Protein AF-A0A6J8C003-F1 (afdb_monomer)

Mean predicted aligned error: 3.55 Å

Secondary structure (DSSP, 8-state):
--HHHHHHHHHHH-TT-HHHHHHHHHHIIIII--HHHHHHHHHHHHHH-TT-HHHHHHHHHHHHHTT--HHHHHHHHHHHHHT--SSHHHHHHHHHHHHHHHHHH--TTS--HHHHHHHHHHHHHHHHHHHTSTTSSTT-HHHHHHHHHIIIII---

Nearest PDB structures (foldseek):
  5jjw-assembly1_A  TM=9.514E-01  e=1.094E-10  Homo sapiens
  5ctq-assembly2_C  TM=9.470E-01  e=1.469E-10  Homo sapiens
  5gap-assembly1_J  TM=6.755E-01  e=6.340E-02  Saccharomyces cerevisiae
  6zqd-assembly1_UF  TM=3.995E-01  e=1.379E-02  Saccharomyces cerevisiae S288C
  8sxg-assembly1_C  TM=4.397E-01  e=3.550E-01  Pseudomonas aeruginosa

Organism: Mytilus coruscus (NCBI:txid42192)

Structure (mmCIF, N/CA/C/O backbone):
data_AF-A0A6J8C003-F1
#
_entry.id   AF-A0A6J8C003-F1
#
loop_
_atom_site.group_PDB
_atom_site.id
_atom_site.type_symbol
_atom_site.label_atom_id
_atom_site.label_alt_id
_atom_site.label_comp_id
_atom_site.label_asym_id
_atom_site.label_entity_id
_atom_site.label_seq_id
_atom_site.pdbx_PDB_ins_code
_atom_site.Cartn_x
_atom_site.Cartn_y
_atom_site.Cartn_z
_atom_site.occupancy
_atom_site.B_iso_or_equiv
_atom_site.auth_seq_id
_atom_site.auth_comp_id
_atom_site.auth_asym_id
_atom_site.auth_atom_id
_atom_site.pdbx_PDB_model_num
ATOM 1 N N . MET A 1 1 ? -31.417 11.199 8.242 1.00 60.31 1 MET A N 1
ATOM 2 C CA . MET A 1 1 ? -30.036 10.981 8.728 1.00 60.31 1 MET A CA 1
ATOM 3 C C . MET A 1 1 ? -29.287 10.255 7.622 1.00 60.31 1 MET A C 1
ATOM 5 O O . MET A 1 1 ? -29.814 9.259 7.146 1.00 60.31 1 MET A O 1
ATOM 9 N N . SER A 1 2 ? -28.170 10.788 7.120 1.00 87.00 2 SER A N 1
ATOM 10 C CA . SER A 1 2 ? -27.418 10.122 6.045 1.00 87.00 2 SER A CA 1
ATOM 11 C C . SER A 1 2 ? -26.598 8.957 6.607 1.00 87.00 2 SER A C 1
ATOM 13 O O . SER A 1 2 ? -26.264 8.944 7.793 1.00 87.00 2 SER A O 1
ATOM 15 N N . VAL A 1 3 ? -26.252 7.986 5.758 1.00 90.06 3 VAL A N 1
ATOM 16 C CA . VAL A 1 3 ? -25.391 6.854 6.144 1.00 90.06 3 VAL A CA 1
ATOM 17 C C . VAL A 1 3 ? -24.014 7.345 6.614 1.00 90.06 3 VAL A C 1
ATOM 19 O O . VAL A 1 3 ? -23.480 6.832 7.589 1.00 90.06 3 VAL A O 1
ATOM 22 N N . ILE A 1 4 ? -23.486 8.410 5.997 1.00 91.69 4 ILE A N 1
ATOM 23 C CA . ILE A 1 4 ? -22.241 9.071 6.420 1.00 91.69 4 ILE A CA 1
ATOM 24 C C . ILE A 1 4 ? -22.353 9.574 7.865 1.00 91.69 4 ILE A C 1
ATOM 26 O O . ILE A 1 4 ? -21.470 9.307 8.668 1.00 91.69 4 ILE A O 1
ATOM 30 N N . CYS A 1 5 ? -23.454 10.241 8.238 1.00 93.19 5 CYS A N 1
ATOM 31 C CA . CYS A 1 5 ? -23.641 10.712 9.615 1.00 93.19 5 CYS A CA 1
ATOM 32 C C . CYS A 1 5 ? -23.662 9.568 10.640 1.00 93.19 5 CYS A C 1
ATOM 34 O O . CYS A 1 5 ? -23.226 9.767 11.770 1.00 93.19 5 CYS A O 1
ATOM 36 N N . LEU A 1 6 ? -24.180 8.389 10.274 1.00 94.19 6 LEU A N 1
ATOM 37 C CA . LEU A 1 6 ? -24.161 7.217 11.155 1.00 94.19 6 LEU A CA 1
ATOM 38 C C . LEU A 1 6 ? -22.734 6.705 11.363 1.00 94.19 6 LEU A C 1
ATOM 40 O O . LEU A 1 6 ? -22.339 6.466 12.502 1.00 94.19 6 LEU A O 1
ATOM 44 N N . TYR A 1 7 ? -21.952 6.602 10.286 1.00 95.62 7 TYR A N 1
ATOM 45 C CA . TYR A 1 7 ? -20.549 6.214 10.389 1.00 95.62 7 TYR A CA 1
ATOM 46 C C . TYR A 1 7 ? -19.719 7.233 11.165 1.00 95.62 7 TYR A C 1
ATOM 48 O O . TYR A 1 7 ? -18.965 6.825 12.039 1.00 95.62 7 TYR A O 1
ATOM 56 N N . GLU A 1 8 ? -19.896 8.536 10.924 1.00 96.12 8 GLU A N 1
ATOM 57 C CA . GLU A 1 8 ? -19.170 9.585 11.653 1.00 96.12 8 GLU A CA 1
ATOM 58 C C . GLU A 1 8 ? -19.424 9.522 13.163 1.00 96.12 8 GLU A C 1
ATOM 60 O O . GLU A 1 8 ? -18.488 9.625 13.952 1.00 96.12 8 GLU A O 1
ATOM 65 N N . ARG A 1 9 ? -20.670 9.264 13.580 1.00 95.69 9 ARG A N 1
ATOM 66 C CA . ARG A 1 9 ? -20.984 9.021 14.996 1.00 95.69 9 ARG A CA 1
ATOM 67 C C . ARG A 1 9 ? -20.319 7.750 15.519 1.00 95.69 9 ARG A C 1
ATOM 69 O O . ARG A 1 9 ? -19.754 7.757 16.606 1.00 95.69 9 ARG A O 1
ATOM 76 N N . SER A 1 10 ? -20.359 6.672 14.740 1.00 95.00 10 SER A N 1
ATOM 77 C CA . SER A 1 10 ? -19.790 5.388 15.147 1.00 95.00 10 SER A CA 1
ATOM 78 C C . SER A 1 10 ? -18.272 5.461 15.335 1.00 95.00 10 SER A C 1
ATOM 80 O O . SER A 1 10 ? -17.780 5.012 16.368 1.00 95.00 10 SER A O 1
ATOM 82 N N . VAL A 1 11 ? -17.536 6.091 14.409 1.00 96.44 11 VAL A N 1
ATOM 83 C CA . VAL A 1 11 ? -16.078 6.277 14.538 1.00 96.44 11 VAL A CA 1
ATOM 84 C C . VAL A 1 11 ? -15.707 7.293 15.614 1.00 96.44 11 VAL A C 1
ATOM 86 O O . VAL A 1 11 ? -14.588 7.254 16.107 1.00 96.44 11 VAL A O 1
ATOM 89 N N . GLN A 1 12 ? -16.609 8.202 15.992 1.00 96.00 12 GLN A N 1
ATOM 90 C CA . GLN A 1 12 ? -16.382 9.113 17.114 1.00 96.00 12 GLN A CA 1
ATOM 91 C C . GLN A 1 12 ? -16.416 8.370 18.457 1.00 96.00 12 GLN A C 1
ATOM 93 O O . GLN A 1 12 ? -15.621 8.674 19.341 1.00 96.00 12 GLN A O 1
ATOM 98 N N . GLU A 1 13 ? -17.318 7.401 18.603 1.00 95.69 13 GLU A N 1
ATOM 99 C CA . GLU A 1 13 ? -17.471 6.609 19.829 1.00 95.69 13 GLU A CA 1
ATOM 100 C C . GLU A 1 13 ? -16.515 5.401 19.876 1.00 95.69 13 GLU A C 1
ATOM 102 O O . GLU A 1 13 ? -16.111 4.984 20.957 1.00 95.69 13 GLU A O 1
ATOM 107 N N . ASN A 1 14 ? -16.121 4.861 18.716 1.00 95.88 14 ASN A N 1
ATOM 108 C CA . ASN A 1 14 ? -15.371 3.604 18.588 1.00 95.88 14 ASN A CA 1
ATOM 109 C C . ASN A 1 14 ? -14.140 3.765 17.681 1.00 95.88 14 ASN A C 1
ATOM 111 O O . ASN A 1 14 ? -13.878 2.937 16.812 1.00 95.88 14 ASN A O 1
ATOM 115 N N . CYS A 1 15 ? -13.385 4.856 17.842 1.00 96.56 15 CYS A N 1
ATOM 116 C CA . CYS A 1 15 ? -12.302 5.198 16.916 1.00 96.56 15 CYS A CA 1
ATOM 117 C C . CYS A 1 15 ? -11.170 4.161 16.854 1.00 96.56 15 CYS A C 1
ATOM 119 O O . CYS A 1 15 ? -10.482 4.111 15.843 1.00 96.56 15 CYS A O 1
ATOM 121 N N . LEU A 1 16 ? -10.981 3.334 17.886 1.00 97.50 16 LEU A N 1
ATOM 122 C CA . LEU A 1 16 ? -9.939 2.303 17.922 1.00 97.50 16 LEU A CA 1
ATOM 123 C C . LEU A 1 16 ? -10.408 0.942 17.385 1.00 97.50 16 LEU A C 1
ATOM 125 O O . LEU A 1 16 ? -9.609 0.012 17.363 1.00 97.50 16 LEU A O 1
ATOM 129 N N . GLU A 1 17 ? -11.666 0.818 16.953 1.00 97.75 17 GLU A N 1
ATOM 130 C CA . GLU A 1 17 ? -12.225 -0.417 16.397 1.00 97.75 17 GLU A CA 1
ATOM 131 C C . GLU A 1 17 ? -12.043 -0.445 14.865 1.00 97.75 17 GLU A C 1
ATOM 133 O O . GLU A 1 17 ? -12.742 0.289 14.152 1.00 97.75 17 GLU A O 1
ATOM 138 N N . PRO A 1 18 ? -11.123 -1.264 14.311 1.00 97.06 18 PRO A N 1
ATOM 139 C CA . PRO A 1 18 ? -10.822 -1.241 12.880 1.00 97.06 18 PRO A CA 1
ATOM 140 C C . PRO A 1 18 ? -12.023 -1.606 12.007 1.00 97.06 18 PRO A C 1
ATOM 142 O O . PRO A 1 18 ? -12.196 -1.023 10.938 1.00 97.06 18 PRO A O 1
ATOM 145 N N . GLU A 1 19 ? -12.886 -2.515 12.468 1.00 97.81 19 GLU A N 1
ATOM 146 C CA . GLU A 1 19 ? -14.076 -2.955 11.729 1.00 97.81 19 GLU A CA 1
ATOM 147 C C . GLU A 1 19 ? -15.034 -1.799 11.410 1.00 97.81 19 GLU A C 1
ATOM 149 O O . GLU A 1 19 ? -15.624 -1.747 10.327 1.00 97.81 19 GLU A O 1
ATOM 154 N N . VAL A 1 20 ? -15.166 -0.818 12.308 1.00 97.62 20 VAL A N 1
ATOM 155 C CA . VAL A 1 20 ? -16.013 0.358 12.059 1.00 97.62 20 VAL A CA 1
ATOM 156 C C . VAL A 1 20 ? -15.447 1.183 10.903 1.00 97.62 20 VAL A C 1
ATOM 158 O O . VAL A 1 20 ? -16.190 1.585 10.003 1.00 97.62 20 VAL A O 1
ATOM 161 N N . TRP A 1 21 ? -14.128 1.388 10.885 1.00 98.25 21 TRP A N 1
ATOM 162 C CA . TRP A 1 21 ? -13.452 2.102 9.806 1.00 98.25 21 TRP A CA 1
ATOM 163 C C . TRP A 1 21 ? -13.499 1.348 8.483 1.00 98.25 21 TRP A C 1
ATOM 165 O O . TRP A 1 21 ? -13.810 1.970 7.474 1.00 98.25 21 TRP A O 1
ATOM 175 N N . ILE A 1 22 ? -13.242 0.036 8.484 1.00 97.81 22 ILE A N 1
ATOM 176 C CA . ILE A 1 22 ? -13.283 -0.810 7.280 1.00 97.81 22 ILE A CA 1
ATOM 177 C C . ILE A 1 22 ? -14.669 -0.732 6.638 1.00 97.81 22 ILE A C 1
ATOM 179 O O . ILE A 1 22 ? -14.797 -0.527 5.432 1.00 97.81 22 ILE A O 1
ATOM 183 N N . ASN A 1 23 ? -15.730 -0.842 7.439 1.00 96.94 23 ASN A N 1
ATOM 184 C CA . ASN A 1 23 ? -17.092 -0.735 6.929 1.00 96.94 23 ASN A CA 1
ATOM 185 C C . ASN A 1 23 ? -17.405 0.674 6.408 1.00 96.94 23 ASN A C 1
ATOM 187 O O . ASN A 1 23 ? -18.067 0.808 5.374 1.00 96.94 23 ASN A O 1
ATOM 191 N N . TYR A 1 24 ? -16.906 1.717 7.077 1.00 96.69 24 TYR A N 1
ATOM 192 C CA . TYR A 1 24 ? -17.085 3.094 6.632 1.00 96.69 24 TYR A CA 1
ATOM 193 C C . TYR A 1 24 ? -16.378 3.359 5.295 1.00 96.69 24 TYR A C 1
ATOM 195 O O . TYR A 1 24 ? -17.017 3.784 4.331 1.00 96.69 24 TYR A O 1
ATOM 203 N N . THR A 1 25 ? -15.083 3.064 5.198 1.00 95.69 25 THR A N 1
ATOM 204 C CA . THR A 1 25 ? -14.291 3.301 3.984 1.00 95.69 25 THR A CA 1
ATOM 205 C C . THR A 1 25 ? -14.790 2.458 2.815 1.00 95.69 25 THR A C 1
ATOM 207 O O . THR A 1 25 ? -14.960 2.980 1.712 1.00 95.69 25 THR A O 1
ATOM 210 N N . LYS A 1 26 ? -15.165 1.197 3.059 1.00 94.00 26 LYS A N 1
ATOM 211 C CA . LYS A 1 26 ? -15.803 0.330 2.058 1.00 94.00 26 LYS A CA 1
ATOM 212 C C . LYS A 1 26 ? -17.113 0.913 1.536 1.00 94.00 26 LYS A C 1
ATOM 214 O O . LYS A 1 26 ? -17.383 0.827 0.338 1.00 94.00 26 LYS A O 1
ATOM 219 N N . TYR A 1 27 ? -17.937 1.507 2.402 1.00 94.12 27 TYR A N 1
ATOM 220 C CA . TYR A 1 27 ? -19.151 2.200 1.970 1.00 94.12 27 TYR A CA 1
ATOM 221 C C . TYR A 1 27 ? -18.822 3.397 1.064 1.00 94.12 27 TYR A C 1
ATOM 223 O O . TYR A 1 27 ? -19.435 3.533 0.000 1.00 94.12 27 TYR A O 1
ATOM 231 N N . LEU A 1 28 ? -17.840 4.225 1.441 1.00 92.56 28 LEU A N 1
ATOM 232 C CA . LEU A 1 28 ? -17.418 5.382 0.643 1.00 92.56 28 LEU A CA 1
ATOM 233 C C . LEU A 1 28 ? -16.924 4.955 -0.747 1.00 92.56 28 LEU A C 1
ATOM 235 O O . LEU A 1 28 ? -17.401 5.476 -1.759 1.00 92.56 28 LEU A O 1
ATOM 239 N N . ASP A 1 29 ? -16.055 3.948 -0.808 1.00 86.25 29 ASP A N 1
ATOM 240 C CA . ASP A 1 29 ? -15.492 3.436 -2.059 1.00 86.25 29 ASP A CA 1
ATOM 241 C C . ASP A 1 29 ? -16.533 2.736 -2.942 1.00 86.25 29 ASP A C 1
ATOM 243 O O . ASP A 1 29 ? -16.505 2.854 -4.168 1.00 86.25 29 ASP A O 1
ATOM 247 N N . ALA A 1 30 ? -17.477 2.000 -2.353 1.00 86.19 30 ALA A N 1
ATOM 248 C CA . ALA A 1 30 ? -18.462 1.249 -3.126 1.00 86.19 30 ALA A CA 1
ATOM 249 C C . ALA A 1 30 ? -19.613 2.123 -3.639 1.00 86.19 30 ALA A C 1
ATOM 251 O O . ALA A 1 30 ? -20.133 1.861 -4.728 1.00 86.19 30 ALA A O 1
ATOM 252 N N . LYS A 1 31 ? -20.058 3.106 -2.846 1.00 83.38 31 LYS A N 1
ATOM 253 C CA . LYS A 1 31 ? -21.317 3.829 -3.089 1.00 83.38 31 LYS A CA 1
ATOM 254 C C . LYS A 1 31 ? -21.137 5.266 -3.547 1.00 83.38 31 LYS A C 1
ATOM 256 O O . LYS A 1 31 ? -21.967 5.727 -4.323 1.00 83.38 31 LYS A O 1
ATOM 261 N N . LEU A 1 32 ? -20.096 5.956 -3.087 1.00 80.44 32 LEU A N 1
ATOM 262 C CA . LEU A 1 32 ? -19.870 7.361 -3.434 1.00 80.44 32 LEU A CA 1
ATOM 263 C C . LEU A 1 32 ? -18.797 7.500 -4.508 1.00 80.44 32 LEU A C 1
ATOM 265 O O . LEU A 1 32 ? -19.000 8.254 -5.452 1.00 80.44 32 LEU A O 1
ATOM 269 N N . ARG A 1 33 ? -17.696 6.738 -4.388 1.00 82.38 33 ARG A N 1
ATOM 270 C CA . ARG A 1 33 ? -16.527 6.820 -5.286 1.00 82.38 33 ARG A CA 1
ATOM 271 C C . ARG A 1 33 ? -15.982 8.247 -5.412 1.00 82.38 33 ARG A C 1
ATOM 273 O O . ARG A 1 33 ? -15.487 8.636 -6.464 1.00 82.38 33 ARG A O 1
ATOM 280 N N . ASP A 1 34 ? -16.096 9.014 -4.332 1.00 87.94 34 ASP A N 1
ATOM 281 C CA . ASP A 1 34 ? -15.592 10.377 -4.241 1.00 87.94 34 ASP A CA 1
ATOM 282 C C . ASP A 1 34 ? -14.335 10.394 -3.371 1.00 87.94 34 ASP A C 1
ATOM 284 O O . ASP A 1 34 ? -14.388 10.263 -2.147 1.00 87.94 34 ASP A O 1
ATOM 288 N N . GLU A 1 35 ? -13.194 10.557 -4.028 1.00 88.56 35 GLU A N 1
ATOM 289 C CA . GLU A 1 35 ? -11.871 10.574 -3.406 1.00 88.56 35 GLU A CA 1
ATOM 290 C C . GLU A 1 35 ? -11.660 11.790 -2.504 1.00 88.56 35 GLU A C 1
ATOM 292 O O . GLU A 1 35 ? -10.857 11.730 -1.572 1.00 88.56 35 GLU A O 1
ATOM 297 N N . THR A 1 36 ? -12.389 12.886 -2.744 1.00 90.56 36 THR A N 1
ATOM 298 C CA . THR A 1 36 ? -12.342 14.072 -1.878 1.00 90.56 36 THR A CA 1
ATOM 299 C C . THR A 1 36 ? -12.950 13.787 -0.506 1.00 90.56 36 THR A C 1
ATOM 301 O O . THR A 1 36 ? -12.579 14.429 0.475 1.00 90.56 36 THR A O 1
ATOM 304 N N . LEU A 1 37 ? -13.823 12.776 -0.427 1.00 91.31 37 LEU A N 1
ATOM 305 C CA . LEU A 1 37 ? -14.408 12.275 0.812 1.00 91.31 37 LEU A CA 1
ATOM 306 C C . LEU A 1 37 ? -13.654 11.059 1.361 1.00 91.31 37 LEU A C 1
ATOM 308 O O . LEU A 1 37 ? -13.402 11.003 2.564 1.00 91.31 37 LEU A O 1
ATOM 312 N N . SER A 1 38 ? -13.286 10.083 0.522 1.00 94.25 38 SER A N 1
ATOM 313 C CA . SER A 1 38 ? -12.698 8.828 1.008 1.00 94.25 38 SER A CA 1
ATOM 314 C C . SER A 1 38 ? -11.264 8.989 1.514 1.00 94.25 38 SER A C 1
ATOM 316 O O . SER A 1 38 ? -10.940 8.428 2.560 1.00 94.25 38 SER A O 1
ATOM 318 N N . ILE A 1 39 ? -10.420 9.800 0.861 1.00 96.31 39 ILE A N 1
ATOM 319 C CA . ILE A 1 39 ? -9.015 9.980 1.271 1.00 96.31 39 ILE A CA 1
ATOM 320 C C . ILE A 1 39 ? -8.899 10.534 2.702 1.00 96.31 39 ILE A C 1
ATOM 322 O O . ILE A 1 39 ? -8.222 9.895 3.510 1.00 96.31 39 ILE A O 1
ATOM 326 N N . PRO A 1 40 ? -9.582 11.633 3.090 1.00 96.88 40 PRO A N 1
ATOM 327 C CA . PRO A 1 40 ? -9.532 12.120 4.471 1.00 96.88 40 PRO A CA 1
ATOM 328 C C . PRO A 1 40 ? -10.018 11.095 5.506 1.00 96.88 40 PRO A C 1
ATOM 330 O O . PRO A 1 40 ? -9.543 11.075 6.645 1.00 96.88 40 PRO A O 1
ATOM 333 N N . VAL A 1 41 ? -10.970 10.235 5.131 1.00 97.56 41 VAL A N 1
ATOM 334 C CA . VAL A 1 41 ? -11.474 9.172 6.011 1.00 97.56 41 VAL A CA 1
ATOM 335 C C . VAL A 1 41 ? -10.438 8.062 6.169 1.00 97.56 41 VAL A C 1
ATOM 337 O O . VAL A 1 41 ? -10.191 7.649 7.300 1.00 97.56 41 VAL A O 1
ATOM 340 N N . PHE A 1 42 ? -9.756 7.653 5.097 1.00 98.06 42 PHE A N 1
ATOM 341 C CA . PHE A 1 42 ? -8.623 6.728 5.190 1.00 98.06 42 PHE A CA 1
ATOM 342 C C . PHE A 1 42 ? -7.463 7.304 6.013 1.00 98.06 42 PHE A C 1
ATOM 344 O O . PHE A 1 42 ? -6.889 6.617 6.853 1.00 98.06 42 PHE A O 1
ATOM 351 N N . GLU A 1 43 ? -7.137 8.589 5.858 1.00 98.00 43 GLU A N 1
ATOM 352 C CA . GLU A 1 43 ? -6.114 9.246 6.683 1.00 98.00 43 GLU A CA 1
ATOM 353 C C . GLU A 1 43 ? -6.475 9.256 8.173 1.00 98.00 43 GLU A C 1
ATOM 355 O O . GLU A 1 43 ? -5.601 9.179 9.037 1.00 98.00 43 GLU A O 1
ATOM 360 N N . ARG A 1 44 ? -7.763 9.373 8.511 1.00 98.31 44 ARG A N 1
ATOM 361 C CA . ARG A 1 44 ? -8.239 9.224 9.893 1.00 98.31 44 ARG A CA 1
ATOM 362 C C . ARG A 1 44 ? -8.178 7.770 10.345 1.00 98.31 44 ARG A C 1
ATOM 364 O O . ARG A 1 44 ? -7.719 7.534 11.462 1.00 98.31 44 ARG A O 1
ATOM 371 N N . SER A 1 45 ? -8.589 6.823 9.508 1.00 98.31 45 SER A N 1
ATOM 372 C CA . SER A 1 45 ? -8.643 5.410 9.881 1.00 98.31 45 SER A CA 1
ATOM 373 C C . SER A 1 45 ? -7.260 4.871 10.225 1.00 98.31 45 SER A C 1
ATOM 375 O O . SER A 1 45 ? -7.077 4.304 11.296 1.00 98.31 45 SER A O 1
ATOM 377 N N . VAL A 1 46 ? -6.252 5.140 9.391 1.00 98.19 46 VAL A N 1
ATOM 378 C CA . VAL A 1 46 ? -4.881 4.661 9.627 1.00 98.19 46 VAL A CA 1
ATOM 379 C C . VAL A 1 46 ? -4.175 5.384 10.778 1.00 98.19 46 VAL A C 1
ATOM 381 O O . VAL A 1 46 ? -3.222 4.859 11.341 1.00 98.19 46 VAL A O 1
ATOM 384 N N . ARG A 1 47 ? -4.639 6.582 11.165 1.00 97.94 47 ARG A N 1
ATOM 385 C CA . ARG A 1 47 ? -4.154 7.273 12.373 1.00 97.94 47 ARG A CA 1
ATOM 386 C C . ARG A 1 47 ? -4.728 6.687 13.656 1.00 97.94 47 ARG A C 1
ATOM 388 O O . ARG A 1 47 ? -4.024 6.669 14.658 1.00 97.94 47 ARG A O 1
ATOM 395 N N . ASN A 1 48 ? -5.988 6.256 13.640 1.00 98.19 48 ASN A N 1
ATOM 396 C CA . ASN A 1 48 ? -6.628 5.687 14.826 1.00 98.19 48 ASN A CA 1
ATOM 397 C C . ASN A 1 48 ? -6.348 4.186 14.978 1.00 98.19 48 ASN A C 1
ATOM 399 O O . ASN A 1 48 ? -6.199 3.714 16.099 1.00 98.19 48 ASN A O 1
ATOM 403 N N . CYS A 1 49 ? -6.224 3.458 13.866 1.00 97.88 49 CYS A N 1
ATOM 404 C CA . CYS A 1 49 ? -5.962 2.019 13.833 1.00 97.88 49 CYS A CA 1
ATOM 405 C C . CYS A 1 49 ? -4.709 1.688 12.991 1.00 97.88 49 CYS A C 1
ATOM 407 O O . CYS A 1 49 ? -4.811 0.954 12.003 1.00 97.88 49 CYS A O 1
ATOM 409 N N . PRO A 1 50 ? -3.515 2.208 13.343 1.00 97.88 50 PRO A N 1
ATOM 410 C CA . PRO A 1 50 ? -2.292 2.010 12.558 1.00 97.88 50 PRO A CA 1
ATOM 411 C C . PRO A 1 50 ? -1.842 0.546 12.465 1.00 97.88 50 PRO A C 1
ATOM 413 O O . PRO A 1 50 ? -1.134 0.196 11.528 1.00 97.88 50 PRO A O 1
ATOM 416 N N . TRP A 1 51 ? -2.269 -0.313 13.394 1.00 96.81 51 TRP A N 1
ATOM 417 C CA . TRP A 1 51 ? -1.976 -1.751 13.404 1.00 96.81 51 TRP A CA 1
ATOM 418 C C . TRP A 1 51 ? -2.803 -2.564 12.397 1.00 96.81 51 TRP A C 1
ATOM 420 O O . TRP A 1 51 ? -2.560 -3.755 12.232 1.00 96.81 51 TRP A O 1
ATOM 430 N N . CYS A 1 52 ? -3.795 -1.963 11.735 1.00 97.69 52 CYS A N 1
A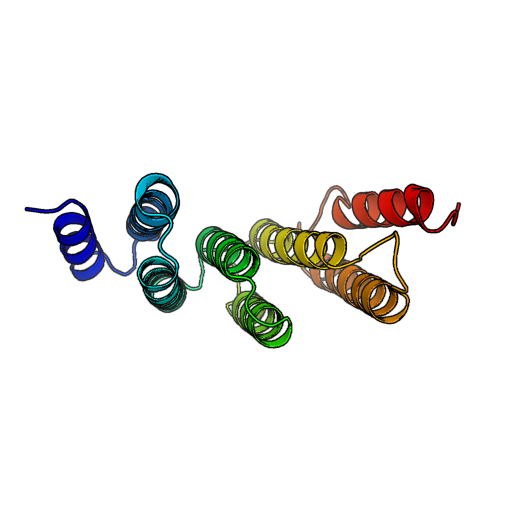TOM 431 C CA . CYS A 1 52 ? -4.646 -2.665 10.780 1.00 97.69 52 CYS A CA 1
ATOM 432 C C . CYS A 1 52 ? -4.101 -2.517 9.351 1.00 97.69 52 CYS A C 1
ATOM 434 O O . CYS A 1 52 ? -4.338 -1.515 8.673 1.00 97.69 52 CYS A O 1
ATOM 436 N N . SER A 1 53 ? -3.390 -3.538 8.876 1.00 98.12 53 SER A N 1
ATOM 437 C CA . SER A 1 53 ? -2.824 -3.625 7.519 1.00 98.12 53 SER A CA 1
ATOM 438 C C . SER A 1 53 ? -3.873 -3.507 6.403 1.00 98.12 53 SER A C 1
ATOM 440 O O . SER A 1 53 ? -3.595 -2.909 5.358 1.00 98.12 53 SER A O 1
ATOM 442 N N . GLN A 1 54 ? -5.101 -3.982 6.637 1.00 98.12 54 GLN A N 1
ATOM 443 C CA . GLN A 1 54 ? -6.215 -3.847 5.693 1.00 98.12 54 GLN A CA 1
ATOM 444 C C . GLN A 1 54 ? -6.542 -2.378 5.388 1.00 98.12 54 GLN A C 1
ATOM 446 O O . GLN A 1 54 ? -6.644 -2.007 4.220 1.00 98.12 54 GLN A O 1
ATOM 451 N N . LEU A 1 55 ? -6.632 -1.519 6.413 1.00 98.25 55 LEU A N 1
ATOM 452 C CA . LEU A 1 55 ? -6.921 -0.091 6.228 1.00 98.25 55 LEU A CA 1
ATOM 453 C C . LEU A 1 55 ? -5.836 0.610 5.406 1.00 98.25 55 LEU A C 1
ATOM 455 O O . LEU A 1 55 ? -6.146 1.446 4.560 1.00 98.25 55 LEU A O 1
ATOM 459 N N . TRP A 1 56 ? -4.568 0.261 5.632 1.00 98.56 56 TRP A N 1
ATOM 460 C CA . TRP A 1 56 ? -3.452 0.781 4.842 1.00 98.56 56 TRP A CA 1
ATOM 461 C C . TRP A 1 56 ? -3.498 0.303 3.391 1.00 98.56 56 TRP A C 1
ATOM 463 O O . TRP A 1 56 ? -3.284 1.104 2.484 1.00 98.56 56 TRP A O 1
ATOM 473 N N . SER A 1 57 ? -3.800 -0.975 3.161 1.00 98.31 57 SER A N 1
ATOM 474 C CA . SER A 1 57 ? -3.882 -1.553 1.814 1.00 98.31 57 SER A CA 1
ATOM 475 C C . SER A 1 57 ? -5.007 -0.913 1.001 1.00 98.31 57 SER A C 1
ATOM 477 O O . SER A 1 57 ? -4.780 -0.449 -0.116 1.00 98.31 57 SER A O 1
ATOM 479 N N . ASP A 1 58 ? -6.197 -0.784 1.591 1.00 97.75 58 ASP A N 1
ATOM 480 C CA . ASP A 1 58 ? -7.336 -0.114 0.957 1.00 97.75 58 ASP A CA 1
ATOM 481 C C . ASP A 1 58 ? -7.060 1.377 0.718 1.00 97.75 58 ASP A C 1
ATOM 483 O O . ASP A 1 58 ? -7.449 1.937 -0.315 1.00 97.75 58 ASP A O 1
ATOM 487 N N . TYR A 1 59 ? -6.319 2.021 1.627 1.00 98.12 59 TYR A N 1
ATOM 488 C CA . TYR A 1 59 ? -5.882 3.395 1.428 1.00 98.12 59 TYR A CA 1
ATOM 489 C C . TYR A 1 59 ? -4.935 3.518 0.223 1.00 98.12 59 TYR A C 1
ATOM 491 O O . TYR A 1 59 ? -5.145 4.373 -0.637 1.00 98.12 59 TYR A O 1
ATOM 499 N N . LEU A 1 60 ? -3.937 2.639 0.100 1.00 98.38 60 LEU A N 1
ATOM 500 C CA . LEU A 1 60 ? -3.009 2.622 -1.038 1.00 98.38 60 LEU A CA 1
ATOM 501 C C . LEU A 1 60 ? -3.737 2.406 -2.370 1.00 98.38 60 LEU A C 1
ATOM 503 O O . LEU A 1 60 ? -3.486 3.137 -3.329 1.00 98.38 60 LEU A O 1
ATOM 507 N N . LEU A 1 61 ? -4.689 1.470 -2.415 1.00 96.94 61 LEU A N 1
ATOM 508 C CA . LEU A 1 61 ? -5.533 1.245 -3.592 1.00 96.94 61 LEU A CA 1
ATOM 509 C C . LEU A 1 61 ? -6.378 2.481 -3.931 1.00 96.94 61 LEU A C 1
ATOM 511 O O . LEU A 1 61 ? -6.574 2.807 -5.102 1.00 96.94 61 LEU A O 1
ATOM 515 N N . THR A 1 62 ? -6.854 3.210 -2.921 1.00 96.19 62 THR A N 1
ATOM 516 C CA . THR A 1 62 ? -7.570 4.478 -3.117 1.00 96.19 62 THR A CA 1
ATOM 517 C C . THR A 1 62 ? -6.669 5.559 -3.694 1.00 96.19 62 THR A C 1
ATOM 519 O O . THR A 1 62 ? -7.071 6.225 -4.644 1.00 96.19 62 THR A O 1
ATOM 522 N N . LEU A 1 63 ? -5.442 5.706 -3.186 1.00 97.25 63 LEU A N 1
ATOM 523 C CA . LEU A 1 63 ? -4.460 6.652 -3.723 1.00 97.25 63 LEU A CA 1
ATOM 524 C C . LEU A 1 63 ? -4.098 6.338 -5.182 1.00 97.25 63 LEU A C 1
ATOM 526 O O . LEU A 1 63 ? -3.964 7.262 -5.987 1.00 97.25 63 LEU A O 1
ATOM 530 N N . GLU A 1 64 ? -3.978 5.053 -5.528 1.00 96.12 64 GLU A N 1
ATOM 531 C CA . GLU A 1 64 ? -3.749 4.599 -6.903 1.00 96.12 64 GLU A CA 1
ATOM 532 C C . GLU A 1 64 ? -4.921 4.969 -7.824 1.00 96.12 64 GLU A C 1
ATOM 534 O O . GLU A 1 64 ? -4.706 5.592 -8.866 1.00 96.12 64 GLU A O 1
ATOM 539 N N . ARG A 1 65 ? -6.164 4.646 -7.433 1.00 94.06 65 ARG A N 1
ATOM 540 C CA . ARG A 1 65 ? -7.374 5.010 -8.202 1.00 94.06 65 ARG A CA 1
ATOM 541 C C . ARG A 1 65 ? -7.483 6.520 -8.405 1.00 94.06 65 ARG A C 1
ATOM 543 O O . ARG A 1 65 ? -7.762 6.964 -9.518 1.00 94.06 65 ARG A O 1
ATOM 550 N N . ALA A 1 66 ? -7.133 7.270 -7.363 1.00 94.56 66 ALA A N 1
ATOM 551 C CA . ALA A 1 66 ? -7.080 8.723 -7.343 1.00 94.56 66 A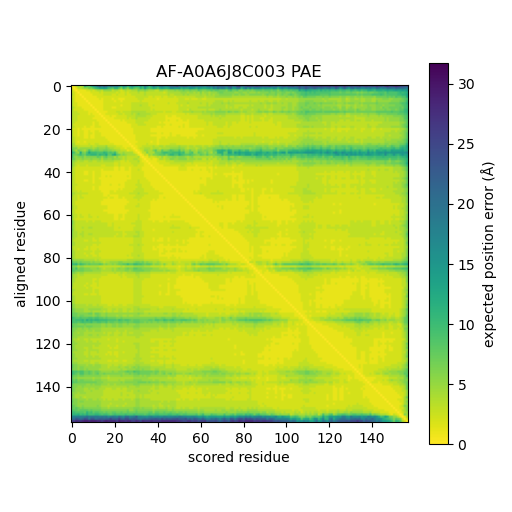LA A CA 1
ATOM 552 C C . ALA A 1 66 ? -5.912 9.341 -8.114 1.00 94.56 66 ALA A C 1
ATOM 554 O O . ALA A 1 66 ? -5.739 10.565 -8.104 1.00 94.56 66 ALA A O 1
ATOM 555 N N . LYS A 1 67 ? -5.074 8.510 -8.750 1.00 95.56 67 LYS A N 1
ATOM 556 C CA . LYS A 1 67 ? -3.884 8.921 -9.503 1.00 95.56 67 LYS A CA 1
ATOM 557 C C . LYS A 1 67 ? -3.005 9.887 -8.709 1.00 95.56 67 LYS A C 1
ATOM 559 O O . LYS A 1 67 ? -2.442 10.833 -9.266 1.00 95.56 67 LYS A O 1
ATOM 564 N N . LYS A 1 68 ? -2.901 9.676 -7.391 1.00 97.38 68 LYS A N 1
ATOM 565 C CA . LYS A 1 68 ? -1.964 10.442 -6.567 1.00 97.38 68 LYS A CA 1
ATOM 566 C C . LYS A 1 68 ? -0.540 10.148 -7.024 1.00 97.38 68 LYS A C 1
ATOM 568 O O . LYS A 1 68 ? -0.261 9.120 -7.641 1.00 97.38 68 LYS A O 1
ATOM 573 N N . SER A 1 69 ? 0.359 11.090 -6.754 1.00 97.38 69 SER A N 1
ATOM 574 C CA . SER A 1 69 ? 1.742 10.971 -7.202 1.00 97.38 69 SER A CA 1
ATOM 575 C C . SER A 1 69 ? 2.399 9.724 -6.610 1.00 97.38 69 SER A C 1
ATOM 577 O O . SER A 1 69 ? 2.074 9.288 -5.501 1.00 97.38 69 SER A O 1
ATOM 579 N N . HIS A 1 70 ? 3.381 9.186 -7.333 1.00 96.12 70 HIS A N 1
ATOM 580 C CA . HIS A 1 70 ? 4.187 8.068 -6.853 1.00 96.12 70 HIS A CA 1
ATOM 581 C C . HIS A 1 70 ? 4.792 8.346 -5.465 1.00 96.12 70 HIS A C 1
ATOM 583 O O . HIS A 1 70 ? 4.768 7.486 -4.589 1.00 96.12 70 HIS A O 1
ATOM 589 N N . GLN A 1 71 ? 5.241 9.583 -5.227 1.00 97.69 71 GLN A N 1
ATOM 590 C CA . GLN A 1 71 ? 5.778 10.019 -3.935 1.00 97.69 71 GLN A CA 1
ATOM 591 C C . GLN A 1 71 ? 4.754 9.895 -2.798 1.00 97.69 71 GLN A C 1
ATOM 593 O O . GLN A 1 71 ? 5.103 9.449 -1.707 1.00 97.69 71 GLN A O 1
ATOM 598 N N . THR A 1 72 ? 3.485 10.243 -3.039 1.00 98.25 72 THR A N 1
ATOM 599 C CA . THR A 1 72 ? 2.419 10.104 -2.036 1.00 98.25 72 THR A CA 1
ATOM 600 C C . THR A 1 72 ? 2.134 8.639 -1.707 1.00 98.25 72 THR A C 1
ATOM 602 O O . THR A 1 72 ? 1.968 8.295 -0.532 1.00 98.25 72 THR A O 1
ATOM 605 N N . VAL A 1 73 ? 2.111 7.765 -2.718 1.00 98.44 73 VAL A N 1
ATOM 606 C CA . VAL A 1 73 ? 1.934 6.318 -2.515 1.00 98.44 73 VAL A CA 1
ATOM 607 C C . VAL A 1 73 ? 3.120 5.754 -1.732 1.00 98.44 73 VAL A C 1
ATOM 609 O O . VAL A 1 73 ? 2.922 5.160 -0.673 1.00 98.44 73 VAL A O 1
ATOM 612 N N . LYS A 1 74 ? 4.353 6.028 -2.175 1.00 98.12 74 LYS A N 1
ATOM 613 C CA . LYS A 1 74 ? 5.587 5.587 -1.512 1.00 98.12 74 LYS A CA 1
ATOM 614 C C . LYS A 1 74 ? 5.651 6.033 -0.051 1.00 98.12 74 LYS A C 1
ATOM 616 O O . LYS A 1 74 ? 5.884 5.209 0.828 1.00 98.12 74 LYS A O 1
ATOM 621 N N . GLY A 1 75 ? 5.385 7.312 0.218 1.00 98.50 75 GLY A N 1
ATOM 622 C CA . GLY A 1 75 ? 5.377 7.848 1.580 1.00 98.50 75 GLY A CA 1
ATOM 623 C C . GLY A 1 75 ? 4.286 7.234 2.462 1.00 98.50 75 GLY A C 1
ATOM 624 O O . GLY A 1 75 ? 4.442 7.146 3.676 1.00 98.50 75 GLY A O 1
ATOM 625 N N . THR A 1 76 ? 3.181 6.767 1.877 1.00 98.62 76 THR A N 1
ATOM 626 C CA . THR A 1 76 ? 2.135 6.043 2.615 1.00 98.62 76 THR A CA 1
ATOM 627 C C . THR A 1 76 ? 2.557 4.611 2.937 1.00 98.62 76 THR A C 1
ATOM 629 O O . THR A 1 76 ? 2.330 4.170 4.061 1.00 98.62 76 THR A O 1
ATOM 632 N N . VAL A 1 77 ? 3.239 3.924 2.017 1.00 98.44 77 VAL A N 1
ATOM 633 C CA . VAL A 1 77 ? 3.831 2.598 2.269 1.00 98.44 77 VAL A CA 1
ATOM 634 C C . VAL A 1 77 ? 4.888 2.663 3.366 1.00 98.44 77 VAL A C 1
ATOM 636 O O . VAL A 1 77 ? 4.861 1.850 4.283 1.00 98.44 77 VAL A O 1
ATOM 639 N N . ASP A 1 78 ? 5.782 3.652 3.319 1.00 98.25 78 ASP A N 1
ATOM 640 C CA . ASP A 1 78 ? 6.830 3.808 4.334 1.00 98.25 78 ASP A CA 1
ATOM 641 C C . ASP A 1 78 ? 6.240 4.046 5.727 1.00 98.25 78 ASP A C 1
ATOM 643 O O . ASP A 1 78 ? 6.703 3.460 6.706 1.00 98.25 78 ASP A O 1
ATOM 647 N N . ARG A 1 79 ? 5.163 4.841 5.815 1.00 98.44 79 ARG A N 1
ATOM 648 C CA . ARG A 1 79 ? 4.412 5.004 7.066 1.00 98.44 79 ARG A CA 1
ATOM 649 C C . ARG A 1 79 ? 3.795 3.688 7.526 1.00 98.44 79 ARG A C 1
ATOM 651 O O . ARG A 1 79 ? 3.996 3.329 8.680 1.00 98.44 79 ARG A O 1
ATOM 658 N N . ALA A 1 80 ? 3.112 2.958 6.646 1.00 98.25 80 ALA A N 1
ATOM 659 C CA . ALA A 1 80 ? 2.497 1.676 6.988 1.00 98.25 80 ALA A CA 1
ATOM 660 C C . ALA A 1 80 ? 3.528 0.674 7.537 1.00 98.25 80 ALA A C 1
ATOM 662 O O . ALA A 1 80 ? 3.333 0.101 8.603 1.00 98.25 80 ALA A O 1
ATOM 663 N N . LEU A 1 81 ? 4.669 0.517 6.858 1.00 97.00 81 LEU A N 1
ATOM 664 C CA . LEU A 1 81 ? 5.734 -0.403 7.272 1.00 97.00 81 LEU A CA 1
ATOM 665 C C . LEU A 1 81 ? 6.398 0.002 8.602 1.00 97.00 81 LEU A C 1
ATOM 667 O O . LEU A 1 81 ? 6.955 -0.854 9.286 1.00 97.00 81 LEU A O 1
ATOM 671 N N . SER A 1 82 ? 6.307 1.278 8.995 1.00 96.19 82 SER A N 1
ATOM 672 C CA . SER A 1 82 ? 6.804 1.781 10.284 1.00 96.19 82 SER A CA 1
ATOM 673 C C . SER A 1 82 ? 5.862 1.528 11.473 1.00 96.19 82 SER A C 1
ATOM 675 O O . SER A 1 82 ? 6.278 1.710 12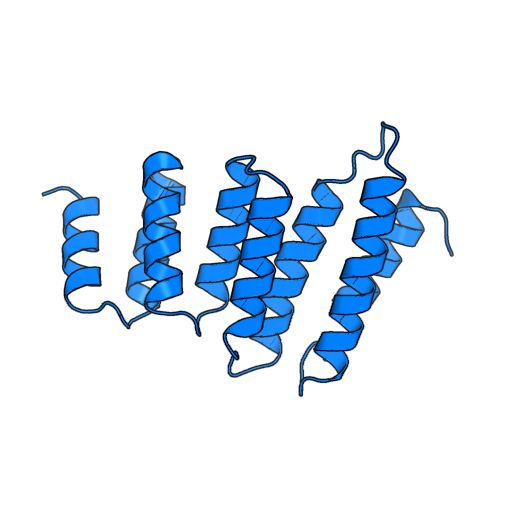.614 1.00 96.19 82 SER A O 1
ATOM 677 N N . CYS A 1 83 ? 4.613 1.098 11.239 1.00 91.12 83 CYS A N 1
ATOM 678 C CA . CYS A 1 83 ? 3.596 0.959 12.289 1.00 91.12 83 CYS A CA 1
ATOM 679 C C . CYS A 1 83 ? 3.777 -0.256 13.213 1.00 91.12 83 CYS A C 1
ATOM 681 O O . CYS A 1 83 ? 3.103 -0.314 14.238 1.00 91.12 83 CYS A O 1
ATOM 683 N N . GLY A 1 84 ? 4.671 -1.196 12.886 1.00 88.94 84 GLY A N 1
ATOM 684 C CA . GLY A 1 84 ? 4.941 -2.368 13.727 1.00 88.94 84 GLY A CA 1
ATOM 685 C C . GLY A 1 84 ? 3.762 -3.345 13.785 1.00 88.94 84 GLY A C 1
ATOM 686 O O . GLY A 1 84 ? 3.146 -3.489 14.838 1.00 88.94 84 GLY A O 1
ATOM 687 N N . PHE A 1 85 ? 3.408 -3.986 12.664 1.00 95.50 85 PHE A N 1
ATOM 688 C CA . PHE A 1 85 ? 2.305 -4.956 12.640 1.00 95.50 85 PHE A CA 1
ATOM 689 C C . PHE A 1 85 ? 2.611 -6.198 13.490 1.00 95.50 85 PHE A C 1
ATOM 691 O O . PHE A 1 85 ? 3.770 -6.550 13.703 1.00 95.50 85 PHE A O 1
ATOM 698 N N . ALA A 1 86 ? 1.559 -6.870 13.965 1.00 91.31 86 ALA A N 1
ATOM 699 C CA . ALA A 1 86 ? 1.687 -8.006 14.878 1.00 91.31 86 ALA A CA 1
ATOM 700 C C . ALA A 1 86 ? 2.165 -9.302 14.199 1.00 91.31 86 ALA A C 1
ATOM 702 O O . ALA A 1 86 ? 2.762 -10.149 14.860 1.00 91.31 86 ALA A O 1
ATOM 703 N N . ASP A 1 87 ? 1.893 -9.469 12.904 1.00 94.75 87 ASP A N 1
ATOM 704 C CA . ASP A 1 87 ? 2.142 -10.703 12.161 1.00 94.75 87 ASP A CA 1
ATOM 705 C C . ASP A 1 87 ? 2.794 -10.441 10.793 1.00 94.75 87 ASP A C 1
ATOM 707 O O . ASP A 1 87 ? 2.638 -9.372 10.196 1.00 94.75 87 ASP A O 1
ATOM 711 N N . GLY A 1 88 ? 3.516 -11.442 10.279 1.00 95.88 88 GLY A N 1
ATOM 712 C CA . GLY A 1 88 ? 4.174 -11.379 8.974 1.00 95.88 88 GLY A CA 1
ATOM 713 C C . GLY A 1 88 ? 3.212 -11.208 7.796 1.00 95.88 88 GLY A C 1
ATOM 714 O O . GLY A 1 88 ? 3.528 -10.482 6.852 1.00 95.88 88 GLY A O 1
ATOM 715 N N . GLY A 1 89 ? 2.005 -11.775 7.886 1.00 97.38 89 GLY A N 1
ATOM 716 C CA . GLY A 1 89 ? 0.965 -11.652 6.863 1.00 97.38 89 GLY A CA 1
ATOM 717 C C . GLY A 1 89 ? 0.531 -10.204 6.637 1.00 97.38 89 GLY A C 1
ATOM 718 O O . GLY A 1 89 ? 0.367 -9.776 5.494 1.00 97.38 89 GLY A O 1
ATOM 719 N N . SER A 1 90 ? 0.447 -9.411 7.704 1.00 97.69 90 SER A N 1
ATOM 720 C CA . SER A 1 90 ? 0.185 -7.972 7.621 1.00 97.69 90 SER A CA 1
ATOM 721 C C . SER A 1 90 ? 1.269 -7.218 6.842 1.00 97.69 90 SER A C 1
ATOM 723 O O . SER A 1 90 ? 0.947 -6.374 6.005 1.00 97.69 90 SER A O 1
ATOM 725 N N . TYR A 1 91 ? 2.550 -7.538 7.046 1.00 98.12 91 TYR A N 1
ATOM 726 C CA . TYR A 1 91 ? 3.640 -6.954 6.254 1.00 98.12 91 TYR A CA 1
ATOM 727 C C . TYR A 1 91 ? 3.596 -7.406 4.793 1.00 98.12 91 TYR A C 1
ATOM 729 O O . TYR A 1 91 ? 3.777 -6.585 3.888 1.00 98.12 91 TYR A O 1
ATOM 737 N N . LEU A 1 92 ? 3.321 -8.692 4.555 1.00 98.31 92 LEU A N 1
ATOM 738 C CA . LEU A 1 92 ? 3.164 -9.245 3.212 1.00 98.31 92 LEU A CA 1
ATOM 739 C C . LEU A 1 92 ? 2.034 -8.555 2.457 1.00 98.31 92 LEU A C 1
ATOM 741 O O . LEU A 1 92 ? 2.195 -8.246 1.279 1.00 98.31 92 LEU A O 1
ATOM 745 N N . GLN A 1 93 ? 0.921 -8.253 3.125 1.00 98.38 93 GLN A N 1
ATOM 746 C CA . GLN A 1 93 ? -0.208 -7.551 2.525 1.00 98.38 93 GLN A CA 1
ATOM 747 C C . GLN A 1 93 ? 0.190 -6.157 2.012 1.00 98.38 93 GLN A C 1
ATOM 749 O O . GLN A 1 93 ? -0.128 -5.805 0.871 1.00 98.38 93 GLN A O 1
ATOM 754 N N . ILE A 1 94 ? 0.931 -5.379 2.813 1.00 98.56 94 ILE A N 1
ATOM 755 C CA . ILE A 1 94 ? 1.410 -4.046 2.409 1.00 98.56 94 ILE A CA 1
ATOM 756 C C . ILE A 1 94 ? 2.377 -4.148 1.230 1.00 98.56 94 ILE A C 1
ATOM 758 O O . ILE A 1 94 ? 2.215 -3.441 0.231 1.00 98.56 94 ILE A O 1
ATOM 762 N N . TRP A 1 95 ? 3.362 -5.045 1.318 1.00 98.50 95 TRP A N 1
ATOM 763 C CA . TRP A 1 95 ? 4.338 -5.233 0.247 1.00 98.50 95 TRP A CA 1
ATOM 764 C C . TRP A 1 95 ? 3.704 -5.718 -1.048 1.00 98.50 95 TRP A C 1
ATOM 766 O O . TRP A 1 95 ? 4.034 -5.191 -2.108 1.00 98.50 95 TRP A O 1
ATOM 776 N N . THR A 1 96 ? 2.773 -6.667 -0.963 1.00 98.50 96 THR A N 1
ATOM 777 C CA . THR A 1 96 ? 2.024 -7.173 -2.117 1.00 98.50 96 THR A CA 1
ATOM 778 C C . THR A 1 96 ? 1.267 -6.038 -2.778 1.00 98.50 96 THR A C 1
ATOM 780 O O . THR A 1 96 ? 1.469 -5.801 -3.964 1.00 98.50 96 THR A O 1
ATOM 783 N N . THR A 1 97 ? 0.497 -5.263 -2.006 1.00 98.62 97 THR A N 1
ATOM 784 C CA . THR A 1 97 ? -0.268 -4.115 -2.517 1.00 98.62 97 THR A CA 1
ATOM 785 C C . THR A 1 97 ? 0.633 -3.111 -3.240 1.00 98.62 97 THR A C 1
ATOM 787 O O . THR A 1 97 ? 0.297 -2.637 -4.328 1.00 98.62 97 THR A O 1
ATOM 790 N N . TYR A 1 98 ? 1.803 -2.809 -2.673 1.00 98.69 98 TYR A N 1
ATOM 791 C CA . TYR A 1 98 ? 2.737 -1.860 -3.267 1.00 98.69 98 TYR A CA 1
ATOM 792 C C . TYR A 1 98 ? 3.460 -2.403 -4.511 1.00 98.69 98 TYR A C 1
ATOM 794 O O . TYR A 1 98 ? 3.581 -1.688 -5.506 1.00 98.69 98 TYR A O 1
ATOM 802 N N . CYS A 1 99 ? 3.901 -3.664 -4.499 1.00 98.44 99 CYS A N 1
ATOM 803 C CA . CYS A 1 99 ? 4.518 -4.302 -5.667 1.00 98.44 99 CYS A CA 1
ATOM 804 C C . CYS A 1 99 ? 3.523 -4.413 -6.827 1.00 98.44 99 CYS A C 1
ATOM 806 O O . CYS A 1 99 ? 3.881 -4.189 -7.982 1.00 98.44 99 CYS A O 1
ATOM 808 N N . ASP A 1 100 ? 2.260 -4.693 -6.518 1.00 98.44 100 ASP A N 1
ATOM 809 C CA . ASP A 1 100 ? 1.171 -4.700 -7.484 1.00 98.44 100 ASP A CA 1
ATOM 810 C C . ASP A 1 100 ? 0.940 -3.322 -8.115 1.00 98.44 100 ASP A C 1
ATOM 812 O O . ASP A 1 100 ? 0.783 -3.221 -9.337 1.00 98.44 100 ASP A O 1
ATOM 816 N N . TYR A 1 101 ? 0.954 -2.264 -7.299 1.00 98.44 101 TYR A N 1
ATOM 817 C CA . TYR A 1 101 ? 0.901 -0.880 -7.769 1.00 98.44 101 TYR A CA 1
ATOM 818 C C . TYR A 1 101 ? 2.079 -0.565 -8.704 1.00 98.44 101 TYR A C 1
ATOM 820 O O . TYR A 1 101 ? 1.866 -0.096 -9.821 1.00 98.44 101 TYR A O 1
ATOM 828 N N . LEU A 1 102 ? 3.314 -0.882 -8.299 1.00 98.06 102 LEU A N 1
ATOM 829 C CA . LEU A 1 102 ? 4.507 -0.655 -9.121 1.00 98.06 102 LEU A CA 1
ATOM 830 C C . LEU A 1 102 ? 4.431 -1.413 -10.450 1.00 98.06 102 LEU A C 1
ATOM 832 O O . LEU A 1 102 ? 4.703 -0.838 -11.499 1.00 98.06 102 LEU A O 1
ATOM 836 N N . ARG A 1 103 ? 3.985 -2.674 -10.434 1.00 97.31 103 ARG A N 1
ATOM 837 C CA . ARG A 1 103 ? 3.781 -3.463 -11.656 1.00 97.31 103 ARG A CA 1
ATOM 838 C C . ARG A 1 103 ? 2.762 -2.809 -12.592 1.00 97.31 103 ARG A C 1
ATOM 840 O O . ARG A 1 103 ? 2.949 -2.838 -13.806 1.00 97.31 103 ARG A O 1
ATOM 847 N N . ARG A 1 104 ? 1.664 -2.261 -12.059 1.00 96.56 104 ARG A N 1
ATOM 848 C CA . ARG A 1 104 ? 0.651 -1.532 -12.850 1.00 96.56 104 ARG A CA 1
ATOM 849 C C . ARG A 1 104 ? 1.151 -0.178 -13.346 1.00 96.56 104 ARG A C 1
ATOM 851 O O . ARG A 1 104 ? 0.619 0.330 -14.329 1.00 96.56 10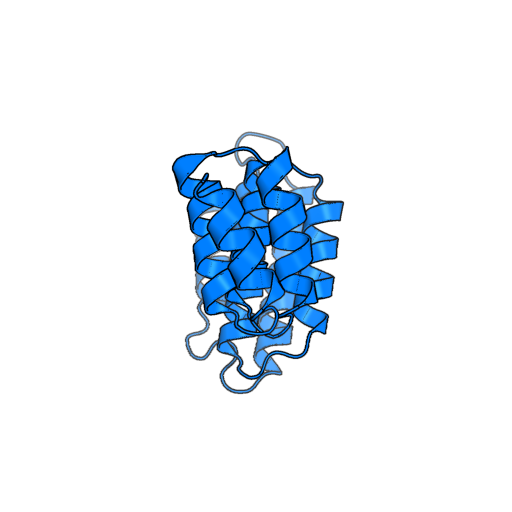4 ARG A O 1
ATOM 858 N N . TRP A 1 105 ? 2.158 0.386 -12.689 1.00 95.00 105 TRP A N 1
ATOM 859 C CA . TRP A 1 105 ? 2.780 1.641 -13.087 1.00 95.00 105 TRP A CA 1
ATOM 860 C C . TRP A 1 105 ? 3.727 1.490 -14.288 1.00 95.00 105 TRP A C 1
ATOM 862 O O . TRP A 1 105 ? 3.930 2.453 -15.025 1.00 95.00 105 TRP A O 1
ATOM 872 N N . ILE A 1 106 ? 4.248 0.282 -14.530 1.00 96.31 106 ILE A N 1
ATOM 873 C CA . ILE A 1 106 ? 5.036 -0.048 -15.724 1.00 96.31 106 ILE A CA 1
ATOM 874 C C . ILE A 1 106 ? 4.126 -0.078 -16.959 1.00 96.31 106 ILE A C 1
ATOM 876 O O . ILE A 1 106 ? 3.191 -0.881 -17.046 1.00 96.31 106 ILE A O 1
ATOM 880 N N . ARG A 1 107 ? 4.443 0.765 -17.945 1.00 94.50 107 ARG A N 1
ATOM 881 C CA . ARG A 1 107 ? 3.819 0.765 -19.273 1.00 94.50 107 ARG A CA 1
ATOM 882 C C . ARG A 1 107 ? 4.684 -0.020 -20.250 1.00 94.50 107 ARG A C 1
ATOM 884 O O . ARG A 1 107 ? 5.661 0.490 -20.779 1.00 94.50 107 ARG A O 1
ATOM 891 N N . TRP A 1 108 ? 4.338 -1.286 -20.447 1.00 92.69 108 TRP A N 1
ATOM 892 C CA . TRP A 1 108 ? 5.141 -2.239 -21.224 1.00 92.69 108 TRP A CA 1
ATOM 893 C C . TRP A 1 108 ? 5.238 -1.920 -22.724 1.00 92.69 108 TRP A C 1
ATOM 895 O O . TRP A 1 108 ? 6.071 -2.494 -23.419 1.00 92.69 108 TRP A O 1
ATOM 905 N N . ASP A 1 109 ? 4.365 -1.052 -23.221 1.00 93.50 109 ASP A N 1
ATOM 906 C CA . ASP A 1 109 ? 4.307 -0.546 -24.591 1.00 93.50 109 ASP A CA 1
ATOM 907 C C . ASP A 1 109 ? 5.087 0.764 -24.802 1.00 93.50 109 ASP A C 1
ATOM 909 O O . ASP A 1 109 ? 5.275 1.186 -25.943 1.00 93.50 109 ASP A O 1
ATOM 913 N N . GLU A 1 110 ? 5.568 1.385 -23.724 1.00 94.19 110 GLU A N 1
ATOM 914 C CA . GLU A 1 110 ? 6.369 2.612 -23.729 1.00 94.19 110 GLU A CA 1
ATOM 915 C C . GLU A 1 110 ? 7.793 2.332 -23.204 1.00 94.19 110 GLU A C 1
ATOM 917 O O . GLU A 1 110 ? 8.125 1.204 -22.831 1.00 94.19 110 GLU A O 1
ATOM 922 N N . ASP A 1 111 ? 8.653 3.355 -23.175 1.00 93.56 111 ASP A N 1
ATOM 923 C CA . ASP A 1 111 ? 9.916 3.274 -22.435 1.00 93.56 111 ASP A CA 1
ATOM 924 C C . ASP A 1 111 ? 9.624 3.192 -20.929 1.00 93.56 111 ASP A C 1
ATOM 926 O O . ASP A 1 111 ? 8.912 4.030 -20.370 1.00 93.56 111 ASP A O 1
ATOM 930 N N . HIS A 1 112 ? 10.132 2.138 -20.293 1.00 95.06 112 HIS A N 1
ATOM 931 C CA . HIS A 1 112 ? 9.786 1.763 -18.927 1.00 95.06 112 HIS A CA 1
ATOM 932 C C . HIS A 1 112 ? 10.988 1.314 -18.086 1.00 95.06 112 HIS A C 1
ATOM 934 O O . HIS A 1 112 ? 10.813 0.657 -17.054 1.00 95.06 112 HIS A O 1
ATOM 940 N N . GLU A 1 113 ? 12.212 1.629 -18.519 1.00 94.56 113 GLU A N 1
ATOM 941 C CA . GLU A 1 113 ? 13.438 1.192 -17.842 1.00 94.56 113 GLU A CA 1
ATOM 942 C C . GLU A 1 113 ? 13.514 1.700 -16.391 1.00 94.56 113 GLU A C 1
ATOM 944 O O . GLU A 1 113 ? 13.853 0.939 -15.479 1.00 94.56 113 GLU A O 1
ATOM 949 N N . GLU A 1 114 ? 13.119 2.954 -16.146 1.00 95.56 114 GLU A N 1
ATOM 950 C CA . GLU A 1 114 ? 13.113 3.553 -14.806 1.00 95.56 114 GLU A CA 1
ATOM 951 C C . GLU A 1 114 ? 12.103 2.857 -13.878 1.00 95.56 114 GLU A C 1
ATOM 953 O O . GLU A 1 114 ? 12.441 2.450 -12.764 1.00 95.56 114 GLU A O 1
ATOM 958 N N . GLN A 1 115 ? 10.867 2.661 -14.345 1.00 96.19 115 GLN A N 1
ATOM 959 C CA . GLN A 1 115 ? 9.793 2.034 -13.572 1.00 96.19 115 GLN A CA 1
ATOM 960 C C . GLN A 1 115 ? 10.101 0.560 -13.297 1.00 96.19 115 GLN A C 1
ATOM 962 O O . GLN A 1 115 ? 9.848 0.078 -12.192 1.00 96.19 115 GLN A O 1
ATOM 967 N N . LEU A 1 116 ? 10.676 -0.152 -14.271 1.00 96.75 116 LEU A N 1
ATOM 968 C CA . LEU A 1 116 ? 11.106 -1.539 -14.107 1.00 96.75 116 LEU A CA 1
ATOM 969 C C . LEU A 1 116 ? 12.265 -1.656 -13.113 1.00 96.75 116 LEU A C 1
ATOM 971 O O . LEU A 1 116 ? 12.246 -2.536 -12.252 1.00 96.75 116 LEU A O 1
ATOM 975 N N . THR A 1 117 ? 13.246 -0.755 -13.189 1.00 97.00 117 THR A N 1
ATOM 976 C CA . THR A 1 117 ? 14.362 -0.698 -12.233 1.00 97.00 117 THR A CA 1
ATOM 977 C C . THR A 1 117 ? 13.847 -0.440 -10.821 1.00 97.00 117 THR A C 1
ATOM 979 O O . THR A 1 117 ? 14.226 -1.139 -9.879 1.00 97.00 117 THR A O 1
ATOM 982 N N . LEU A 1 118 ? 12.915 0.505 -10.670 1.00 97.12 118 LEU A N 1
ATOM 983 C CA . LEU A 1 118 ? 12.297 0.787 -9.382 1.00 97.12 118 LEU A CA 1
ATOM 984 C C . LEU A 1 118 ? 11.488 -0.407 -8.862 1.00 97.12 118 LEU A C 1
ATOM 986 O O . LEU A 1 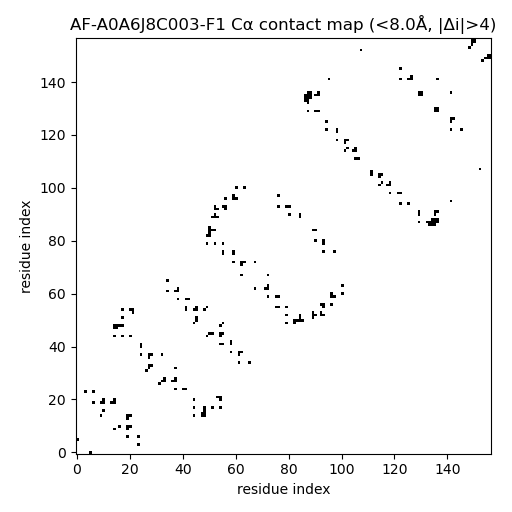118 ? 11.573 -0.725 -7.674 1.00 97.12 118 LEU A O 1
ATOM 990 N N . PHE A 1 119 ? 10.722 -1.079 -9.724 1.00 98.00 119 PHE A N 1
ATOM 991 C CA . PHE A 1 119 ? 9.985 -2.290 -9.367 1.00 98.00 119 PHE A CA 1
ATOM 992 C C . PHE A 1 119 ? 10.922 -3.379 -8.835 1.00 98.00 119 PHE A C 1
ATOM 994 O O . PHE A 1 119 ? 10.698 -3.861 -7.726 1.00 98.00 119 PHE A O 1
ATOM 1001 N N . ARG A 1 120 ? 11.998 -3.701 -9.567 1.00 98.00 120 ARG A N 1
ATOM 1002 C CA . ARG A 1 120 ? 13.004 -4.699 -9.163 1.00 98.00 120 ARG A CA 1
ATOM 1003 C C . ARG A 1 120 ? 13.635 -4.362 -7.812 1.00 98.00 120 ARG A C 1
ATOM 1005 O O . ARG A 1 120 ? 13.633 -5.198 -6.916 1.00 98.00 120 ARG A O 1
ATOM 1012 N N . ALA A 1 121 ? 14.075 -3.117 -7.627 1.00 98.31 121 ALA A N 1
ATOM 1013 C CA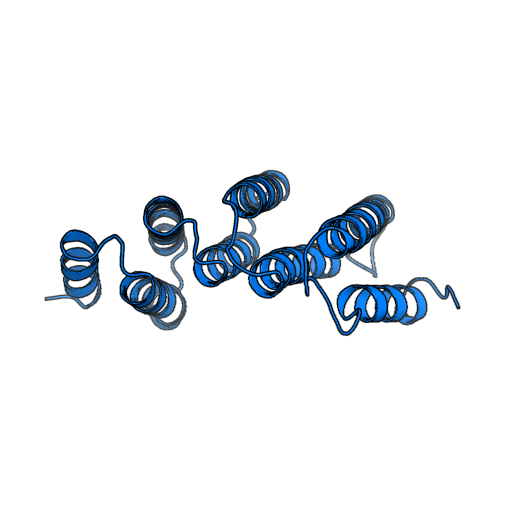 . ALA A 1 121 ? 14.679 -2.686 -6.367 1.00 98.31 121 ALA A CA 1
ATOM 1014 C C . ALA A 1 121 ? 13.703 -2.791 -5.178 1.00 98.31 121 ALA A C 1
ATOM 1016 O O . ALA A 1 121 ? 14.090 -3.161 -4.071 1.00 98.31 121 ALA A O 1
ATOM 1017 N N . ASN A 1 122 ? 12.421 -2.466 -5.383 1.00 98.25 122 ASN A N 1
ATOM 1018 C CA . ASN A 1 122 ? 11.433 -2.520 -4.303 1.00 98.25 122 ASN A CA 1
ATOM 1019 C C . ASN A 1 122 ? 10.947 -3.942 -4.010 1.00 98.25 122 ASN A C 1
ATOM 1021 O O . ASN A 1 122 ? 10.702 -4.237 -2.843 1.00 98.25 122 ASN A O 1
ATOM 1025 N N . ILE A 1 123 ? 10.811 -4.815 -5.013 1.00 98.38 123 ILE A N 1
ATOM 1026 C CA . ILE A 1 123 ? 10.404 -6.206 -4.778 1.00 98.38 123 ILE A CA 1
ATOM 1027 C C . ILE A 1 123 ? 11.534 -7.026 -4.147 1.00 98.38 123 ILE A C 1
ATOM 1029 O O . ILE A 1 123 ? 11.266 -7.837 -3.265 1.00 98.38 123 ILE A O 1
ATOM 1033 N N . GLU A 1 124 ? 12.794 -6.754 -4.498 1.00 98.44 124 GLU A N 1
ATOM 1034 C CA . GLU A 1 124 ? 13.960 -7.310 -3.805 1.00 98.44 124 GLU A CA 1
ATOM 1035 C C . GLU A 1 124 ? 13.974 -6.876 -2.333 1.00 98.44 124 GLU A C 1
ATOM 1037 O O . GLU A 1 124 ? 13.944 -7.724 -1.439 1.00 98.44 124 GLU A O 1
ATOM 1042 N N . LYS A 1 125 ? 13.847 -5.567 -2.068 1.00 98.25 125 LYS A N 1
ATOM 1043 C CA . LYS A 1 125 ? 13.715 -5.033 -0.704 1.00 98.25 125 LYS A CA 1
ATOM 1044 C C . LYS A 1 125 ? 12.541 -5.654 0.065 1.00 98.25 125 LYS A C 1
ATOM 1046 O O . LYS A 1 125 ? 12.653 -5.898 1.265 1.00 98.25 125 LYS A O 1
ATOM 1051 N N . ALA A 1 126 ? 11.404 -5.881 -0.594 1.00 98.19 126 ALA A N 1
ATOM 1052 C CA . ALA A 1 126 ? 10.234 -6.501 0.022 1.00 98.19 126 ALA A CA 1
ATOM 1053 C C . ALA A 1 126 ? 10.532 -7.932 0.478 1.00 98.19 126 ALA A C 1
ATOM 1055 O O . ALA A 1 126 ? 10.248 -8.293 1.620 1.00 98.19 126 ALA A O 1
ATOM 1056 N N . VAL A 1 127 ? 11.146 -8.722 -0.404 1.00 98.12 127 VAL A N 1
ATOM 1057 C CA . VAL A 1 127 ? 11.553 -10.104 -0.135 1.00 98.12 127 VAL A CA 1
ATOM 1058 C C . VAL A 1 127 ? 12.574 -10.167 1.001 1.00 98.12 127 VAL A C 1
ATOM 1060 O O . VAL A 1 127 ? 12.438 -11.007 1.888 1.00 98.12 127 VAL A O 1
ATOM 1063 N N . GLU A 1 128 ? 13.570 -9.282 1.003 1.00 97.88 128 GLU A N 1
ATOM 1064 C CA . GLU A 1 128 ? 14.560 -9.191 2.080 1.00 97.88 128 GLU A CA 1
ATOM 1065 C C . GLU A 1 128 ? 13.912 -8.823 3.414 1.00 97.88 128 GLU A C 1
ATOM 1067 O O . GLU A 1 128 ? 14.156 -9.483 4.421 1.00 97.88 128 GLU A O 1
ATOM 1072 N N . HIS A 1 129 ? 13.041 -7.810 3.424 1.00 96.94 129 HIS A N 1
ATOM 1073 C CA . HIS A 1 129 ? 12.349 -7.390 4.638 1.00 96.94 129 HIS A CA 1
ATOM 1074 C C . HIS A 1 129 ? 11.489 -8.525 5.204 1.00 96.94 129 HIS A C 1
ATOM 1076 O O . HIS A 1 129 ? 11.601 -8.838 6.387 1.00 96.94 129 HIS A O 1
ATOM 1082 N N . LEU A 1 130 ? 10.690 -9.197 4.372 1.00 97.25 130 LEU A N 1
ATOM 1083 C CA . LEU A 1 130 ? 9.831 -10.301 4.813 1.00 97.25 130 LEU A CA 1
ATOM 1084 C C . LEU A 1 130 ? 10.626 -11.513 5.298 1.00 97.25 130 LEU A C 1
ATOM 1086 O O . LEU A 1 130 ? 10.165 -12.208 6.194 1.00 97.25 130 LEU A O 1
ATOM 1090 N N . TYR A 1 131 ? 11.831 -11.740 4.771 1.00 96.38 131 TYR A N 1
ATOM 1091 C CA . TYR A 1 131 ? 12.719 -12.792 5.263 1.00 96.38 131 TYR A CA 1
ATOM 1092 C C . TYR A 1 131 ? 13.176 -12.555 6.714 1.00 96.38 131 TYR A C 1
ATOM 1094 O O . TYR A 1 131 ? 13.448 -13.509 7.440 1.00 96.38 131 TYR A O 1
ATOM 1102 N N . THR A 1 132 ? 13.236 -11.296 7.162 1.00 95.75 132 THR A N 1
ATOM 1103 C CA . THR A 1 132 ? 13.562 -10.957 8.561 1.00 95.75 132 THR A CA 1
ATOM 1104 C C . THR A 1 132 ? 12.387 -11.131 9.526 1.00 95.75 132 THR A C 1
ATOM 1106 O O . THR A 1 132 ? 12.588 -11.082 10.740 1.00 95.75 132 THR A O 1
ATOM 1109 N N . ILE A 1 133 ? 11.170 -11.341 9.012 1.00 95.00 133 ILE A N 1
ATOM 1110 C CA . ILE A 1 133 ? 9.941 -11.414 9.803 1.00 95.00 133 ILE A CA 1
ATOM 1111 C C . ILE A 1 133 ? 9.491 -12.879 9.905 1.00 95.00 133 ILE A C 1
ATOM 1113 O O . ILE A 1 133 ? 9.388 -13.556 8.878 1.00 95.00 133 ILE A O 1
ATOM 1117 N N . PRO A 1 134 ? 9.185 -13.389 11.114 1.00 94.88 134 PRO A N 1
ATOM 1118 C CA . PRO A 1 134 ? 8.612 -14.722 11.276 1.00 94.88 134 PRO A CA 1
ATOM 1119 C C . PRO A 1 134 ? 7.336 -14.881 10.448 1.00 94.88 134 PRO A C 1
ATOM 1121 O O . PRO A 1 134 ? 6.446 -14.032 10.509 1.00 94.88 134 PRO A O 1
ATOM 1124 N N . ASP A 1 135 ? 7.269 -15.955 9.660 1.00 93.69 135 ASP A N 1
ATOM 1125 C CA . ASP A 1 135 ? 6.153 -16.245 8.753 1.00 93.69 135 ASP A CA 1
ATOM 1126 C C . ASP A 1 135 ? 5.783 -15.068 7.825 1.00 93.69 135 ASP A C 1
ATOM 1128 O O . ASP A 1 135 ? 4.623 -14.900 7.450 1.00 93.69 135 ASP A O 1
ATOM 1132 N N . GLY A 1 136 ? 6.772 -14.248 7.436 1.00 95.19 136 GLY A N 1
ATOM 1133 C CA . GLY A 1 136 ? 6.577 -13.096 6.553 1.00 95.19 136 GLY A CA 1
ATOM 1134 C C . GLY A 1 136 ? 5.991 -13.479 5.195 1.00 95.19 136 GLY A C 1
ATOM 1135 O O . GLY A 1 136 ? 4.993 -12.917 4.770 1.00 95.19 136 GLY A O 1
ATOM 1136 N N . ASP A 1 137 ? 6.581 -14.459 4.514 1.00 97.12 137 ASP A N 1
ATOM 1137 C CA . ASP A 1 137 ? 6.063 -15.002 3.252 1.00 97.12 137 ASP A CA 1
ATOM 1138 C C . ASP A 1 137 ? 6.405 -16.495 3.153 1.00 97.12 137 ASP A C 1
ATOM 1140 O O . ASP A 1 137 ? 7.334 -16.878 2.437 1.00 97.12 137 ASP A O 1
ATOM 1144 N N . PRO A 1 138 ? 5.693 -17.368 3.890 1.00 95.06 138 PRO A N 1
ATOM 1145 C CA . PRO A 1 138 ? 6.059 -18.781 4.018 1.00 95.06 138 PRO A CA 1
ATOM 1146 C C . PRO A 1 138 ? 6.034 -19.526 2.677 1.00 95.06 138 PRO A C 1
ATOM 1148 O O . PRO A 1 138 ? 6.725 -20.525 2.498 1.00 95.06 138 PRO A O 1
ATOM 1151 N N . THR A 1 139 ? 5.252 -19.029 1.718 1.00 95.81 139 THR A N 1
ATOM 1152 C CA . THR A 1 139 ? 5.146 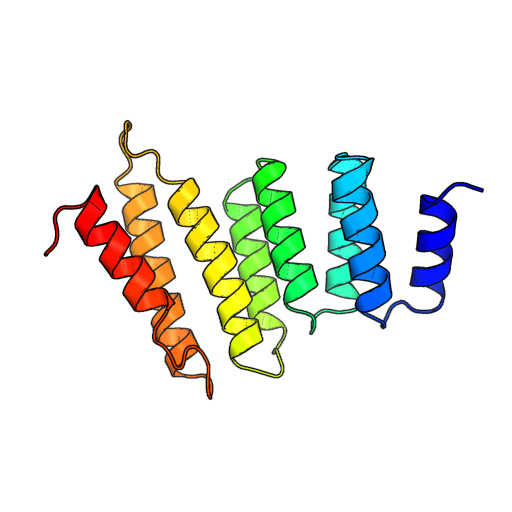-19.605 0.371 1.00 95.81 139 THR A CA 1
ATOM 1153 C C . THR A 1 139 ? 6.113 -18.984 -0.640 1.00 95.81 139 THR A C 1
ATOM 1155 O O . THR A 1 139 ? 6.216 -19.476 -1.763 1.00 95.81 139 THR A O 1
ATOM 1158 N N . GLY A 1 140 ? 6.817 -17.904 -0.288 1.00 96.06 140 GLY A N 1
ATOM 1159 C CA . GLY A 1 140 ? 7.621 -17.130 -1.236 1.00 96.06 140 GLY A CA 1
ATOM 1160 C C . GLY A 1 140 ? 6.787 -16.547 -2.385 1.00 96.06 140 GLY A C 1
ATOM 1161 O O . GLY A 1 140 ? 7.263 -16.467 -3.520 1.00 96.06 140 GLY A O 1
ATOM 1162 N N . SER A 1 141 ? 5.534 -16.189 -2.107 1.00 97.31 141 SER A N 1
ATOM 1163 C CA . SER A 1 141 ? 4.566 -15.632 -3.053 1.00 97.31 141 SER A CA 1
ATOM 1164 C C . SER A 1 141 ? 5.102 -14.419 -3.820 1.00 97.31 141 SER A C 1
ATOM 1166 O O . SER A 1 141 ? 4.931 -14.361 -5.041 1.00 97.31 141 SER A O 1
ATOM 1168 N N . LEU A 1 142 ? 5.831 -13.500 -3.171 1.00 97.00 142 LEU A N 1
ATOM 1169 C CA . LEU A 1 142 ? 6.416 -12.343 -3.863 1.00 97.00 142 LEU A CA 1
ATOM 1170 C C . LEU A 1 142 ? 7.558 -12.733 -4.804 1.00 97.00 142 LEU A C 1
ATOM 1172 O O . LEU A 1 142 ? 7.678 -12.160 -5.886 1.00 97.00 142 LEU A O 1
ATOM 1176 N N . ARG A 1 143 ? 8.367 -13.740 -4.447 1.00 96.88 143 ARG A N 1
ATOM 1177 C CA . ARG A 1 143 ? 9.414 -14.259 -5.346 1.00 96.88 143 ARG A CA 1
ATOM 1178 C C . ARG A 1 143 ? 8.803 -14.917 -6.578 1.00 96.88 143 ARG A C 1
ATOM 1180 O O . ARG A 1 143 ? 9.265 -14.678 -7.689 1.00 96.88 143 ARG A O 1
ATOM 1187 N N . GLN A 1 144 ? 7.748 -15.710 -6.390 1.00 97.56 144 GLN A N 1
ATOM 1188 C CA . GLN A 1 144 ? 7.013 -16.322 -7.499 1.00 97.56 144 GLN A CA 1
ATOM 1189 C C . GLN A 1 144 ? 6.388 -15.253 -8.405 1.00 97.56 144 GLN A C 1
ATOM 1191 O O . GLN A 1 144 ? 6.496 -15.328 -9.628 1.00 97.56 144 GLN A O 1
ATOM 1196 N N . PHE A 1 145 ? 5.776 -14.225 -7.812 1.00 97.12 145 PHE A N 1
ATOM 1197 C CA . PHE A 1 145 ? 5.227 -13.085 -8.542 1.00 97.12 145 PHE A CA 1
ATOM 1198 C C . PHE A 1 145 ? 6.296 -12.347 -9.358 1.00 97.12 145 PHE A C 1
ATOM 1200 O O . PHE A 1 145 ? 6.082 -12.090 -10.544 1.00 97.12 145 PHE A O 1
ATOM 1207 N N . TRP A 1 146 ? 7.459 -12.069 -8.761 1.00 97.69 146 TRP A N 1
ATOM 1208 C CA . TRP A 1 146 ? 8.589 -11.452 -9.454 1.00 97.69 146 TRP A CA 1
ATOM 1209 C C . TRP A 1 146 ? 9.056 -12.294 -10.647 1.00 97.69 146 TRP A C 1
ATOM 1211 O O . TRP A 1 146 ? 9.100 -11.787 -11.769 1.00 97.69 146 TRP A O 1
ATOM 1221 N N . ALA A 1 147 ? 9.317 -13.588 -10.436 1.00 96.75 147 ALA A N 1
ATOM 1222 C CA . ALA A 1 147 ? 9.765 -14.502 -11.487 1.00 96.75 147 ALA A CA 1
ATOM 1223 C C . ALA A 1 147 ? 8.773 -14.569 -12.662 1.00 96.75 147 ALA A C 1
ATOM 1225 O O . ALA A 1 147 ? 9.175 -14.536 -13.824 1.00 96.75 147 ALA A O 1
ATOM 1226 N N . ASN A 1 148 ? 7.467 -14.582 -12.374 1.00 95.75 148 ASN A N 1
ATOM 1227 C CA . ASN A 1 148 ? 6.427 -14.570 -13.404 1.00 95.75 148 ASN A CA 1
ATOM 1228 C C . ASN A 1 148 ? 6.454 -13.291 -14.260 1.00 95.75 148 ASN A C 1
ATOM 1230 O O . ASN A 1 148 ? 6.208 -13.353 -15.466 1.00 95.75 148 ASN A O 1
ATOM 1234 N N . ILE A 1 149 ? 6.745 -12.132 -13.662 1.00 94.25 149 ILE A N 1
ATOM 1235 C CA . ILE A 1 149 ? 6.867 -10.860 -14.391 1.00 94.25 149 ILE A CA 1
ATOM 1236 C C . ILE A 1 149 ? 8.133 -10.852 -15.253 1.00 94.25 149 ILE A C 1
ATOM 1238 O O . ILE A 1 149 ? 8.057 -10.502 -16.432 1.00 94.25 149 ILE A O 1
ATOM 1242 N N . GLU A 1 150 ? 9.271 -11.277 -14.699 1.00 94.38 150 GLU A N 1
ATOM 1243 C CA . GLU A 1 150 ? 10.550 -11.366 -15.418 1.00 94.38 150 GLU A CA 1
ATOM 1244 C C . GLU A 1 150 ? 10.450 -12.284 -16.642 1.00 94.38 150 GLU A C 1
ATOM 1246 O O . GLU A 1 150 ? 10.804 -11.883 -17.753 1.00 94.38 150 GLU A O 1
ATOM 1251 N N . ALA A 1 151 ? 9.877 -13.477 -16.469 1.00 94.12 151 ALA A N 1
ATOM 1252 C CA . ALA A 1 151 ? 9.695 -14.431 -17.555 1.00 94.12 151 ALA A CA 1
ATOM 1253 C C . ALA A 1 151 ? 8.751 -13.888 -18.639 1.00 94.12 151 ALA A C 1
ATOM 1255 O O . ALA A 1 151 ? 9.030 -14.003 -19.834 1.00 94.12 151 ALA A O 1
ATOM 1256 N N . LYS A 1 152 ? 7.633 -13.268 -18.235 1.00 92.38 152 LYS A N 1
ATOM 1257 C CA . LYS A 1 152 ? 6.601 -12.798 -19.169 1.00 92.38 152 LYS A CA 1
ATOM 1258 C C . LYS A 1 152 ? 7.026 -11.568 -19.968 1.00 92.38 152 LYS A C 1
ATOM 1260 O O . LYS A 1 152 ? 6.695 -11.483 -21.149 1.00 92.38 152 LYS A O 1
ATOM 1265 N N . TYR A 1 153 ? 7.699 -10.612 -19.332 1.00 89.50 153 TYR A N 1
ATOM 1266 C CA . TYR A 1 153 ? 7.944 -9.299 -19.930 1.00 89.50 153 TYR A CA 1
ATOM 1267 C C . TYR A 1 153 ? 9.415 -9.026 -20.246 1.00 89.50 153 TYR A C 1
ATOM 1269 O O . TYR A 1 153 ? 9.698 -8.331 -21.216 1.00 89.50 153 TYR A O 1
ATOM 1277 N N . CYS A 1 154 ? 10.349 -9.599 -19.484 1.00 86.56 154 CYS A N 1
ATOM 1278 C CA . CYS A 1 154 ? 11.782 -9.340 -19.654 1.00 86.56 154 CYS A CA 1
ATOM 1279 C C . CYS A 1 154 ? 12.513 -10.467 -20.396 1.00 86.56 154 CYS A C 1
ATOM 1281 O O . CYS A 1 154 ? 13.668 -10.288 -20.771 1.00 86.56 154 CYS A O 1
ATOM 1283 N N . LYS A 1 155 ? 11.848 -11.610 -20.636 1.00 81.38 155 LYS A N 1
ATOM 1284 C CA . LYS A 1 155 ? 12.435 -12.826 -21.235 1.00 81.38 155 LYS A CA 1
ATOM 1285 C C . LYS A 1 155 ? 13.660 -13.346 -20.470 1.00 81.38 155 LYS A C 1
ATOM 1287 O O . LYS A 1 155 ? 14.496 -14.040 -21.043 1.00 81.38 155 LYS A O 1
ATOM 1292 N N . ASN A 1 156 ? 13.745 -13.019 -19.185 1.00 68.19 156 ASN A N 1
ATOM 1293 C CA . ASN A 1 156 ? 14.747 -13.556 -18.283 1.00 68.19 156 ASN A CA 1
ATOM 1294 C C . ASN A 1 156 ? 14.220 -14.902 -17.770 1.00 68.19 156 ASN A C 1
ATOM 1296 O O . ASN A 1 156 ? 13.240 -14.929 -17.022 1.00 68.19 156 ASN A O 1
ATOM 1300 N N . VAL A 1 157 ? 14.828 -15.996 -18.233 1.00 51.53 157 VAL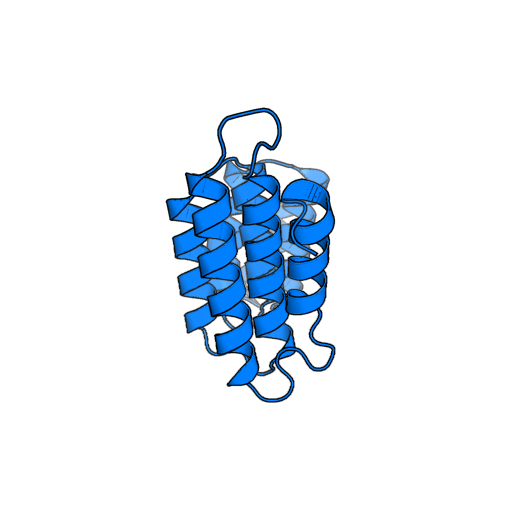 A N 1
ATOM 1301 C CA . VAL A 1 157 ? 14.573 -17.379 -17.794 1.00 51.53 157 VAL A CA 1
ATOM 1302 C C . VAL A 1 157 ? 15.874 -17.965 -17.279 1.00 51.53 157 VAL A C 1
ATOM 1304 O O . VAL A 1 157 ? 16.896 -17.780 -17.978 1.00 51.53 157 VAL A O 1
#

InterPro domains:
  IPR008847 Suppressor of forked [PF05843] (7-126)
  IPR011990 Tetratricopeptide-like helical domain superfamily [G3DSA:1.25.40.10] (1-157)
  IPR011990 Tetratricopeptide-like helical domain superfamily [SSF48452] (8-128)

pLDDT: mean 95.0, std 6.08, range [51.53, 98.69]

Radius of gyration: 17.14 Å; Cα contacts (8 Å, |Δi|>4): 148; chains: 1; bounding box: 45×34×44 Å

Sequence (157 aa):
MSVICLYERSVQENCLEPEVWINYTKYLDAKLRDETLSIPVFERSVRNCPWCSQLWSDYLLTLERAKKSHQTVKGTVDRALSCGFADGGSYLQIWTTYCDYLRRWIRWDEDHEEQLTLFRANIEKAVEHLYTIPDGDPTGSLRQFWANIEAKYCKNV

Foldseek 3Di:
DDPLVVLVVVCVVPVLDLVSLVVNLCCCCPPVVDLVPNQVSLVSNCVNHLQDLVSLLSNLVSCLVVVPDPVVSVVSLVSSVVSDHPALVSLLSSLVSVLVSLVVVADLVDDRPPSVVVSVVSLVVSLVVSVVGVVNPPPCVSVVVVVVCCVPRVVPD

Solvent-accessible surface area (backbone atoms only — not comparable to full-atom values): 8801 Å² total; per-residue (Å²): 134,57,72,66,59,54,44,56,53,48,44,70,78,40,51,72,44,58,69,60,45,51,55,43,52,50,47,35,59,74,74,66,66,43,62,88,59,41,50,63,50,40,59,48,39,40,67,50,29,50,64,42,42,66,56,48,39,56,38,49,54,48,40,56,76,67,64,52,54,69,68,60,51,51,56,49,49,56,52,54,73,68,47,64,58,94,48,21,56,44,53,39,48,46,46,49,51,50,49,53,50,42,57,69,67,40,46,90,91,53,94,32,69,69,48,49,51,51,39,53,57,50,49,51,51,42,54,56,55,32,69,76,35,75,68,14,54,86,82,43,59,67,59,53,52,49,52,53,50,35,42,73,74,67,68,55,126

=== Feature glossary ===
A reading guide for the features in this record.

Start from the sequence.

  · Sequence gives the chain of amino acids in standard one-letter code (A=alanine, C=cysteine, …, Y=tyrosine), read N→C. It is the only feature that is directly encoded by the gene; all structural features are derived from the folded form of this sequence.

Fold it, and you get atomic coordinates and the backbone conformation that goes with them.

  · Structure coordinates are given as an mmCIF _atom_site loop: one row per atom with element, residue name, chain id, sequence number, and x/y/z position in Å. Only the four main-chain atoms per residue are included here; side chains are omitted to keep the record compact.

  · Backbone dihedral angles. Every residue except chain termini has a φ (preceding-C → N → Cα → C) and a ψ (N → Cα → C → next-N). They are reported in degrees following the IUPAC sign convention. Secondary structure is essentially a statement about which (φ, ψ) basin each residue occupies.

  · Eight-state secondary structure (DSSP): H is the canonical α-helix, G the tighter 3₁₀-helix, I the wider π-helix; E/B are β-structure, T and S are turns and bends, and '-' is everything else. DSSP derives these from the pattern of main-chain N–H···O=C hydrogen bonds, not from the sequence.

  · SS3 is a coarse helix/strand/coil call (letters a/b/c) made by the P-SEA algorithm from inter-Cα distances and dihedrals. It is less detailed than DSSP but needs only Cα positions.

Summarize the fold with a handful of shape descriptors and a per-residue structural alphabet.

  · Radius of gyration (Rg) is the root-mean-square distance of Cα atoms from their centroid — a single number for overall size and compactness. A globular domain of N residues has Rg ≈ 2.2·N^0.38 Å; an extended or disordered chain has a much larger Rg. The Cα contact count is the number of residue pairs whose Cα atoms are within 8 Å and are more than four positions apart in sequence — a standard proxy for tertiary packing density. The bounding box is the smallest axis-aligned box enclosing all Cα atoms.

  · 3Di is Foldseek's structural alphabet. Each residue is assigned one of twenty discrete states based on how its Cα sits relative to its spatial (not sequential) neighbors. Aligning 3Di strings finds structural homologs roughly as well as full 3D superposition, but orders of magnitude faster.

  · Solvent-accessible surface area (SASA) is the area in Å² traced out by the centre of a 1.4 Å probe sphere (a water molecule) rolled over the protein's van der Waals surface (Shrake–Rupley / Lee–Richards construction). Buried residues have near-zero SASA; fully exposed residues can exceed 200 Å². The total SASA scales roughly with the number of surface residues.

Ask how reliable the model is.

  · For AlphaFold models, the B-factor field carries pLDDT — the model's own estimate of local accuracy on a 0–100 scale. Regions with pLDDT<50 should be treated as essentially unmodeled; they often correspond to intrinsically disordered segments.

  · For experimental (PDB) structures, the B-factor (temperature factor) quantifies the positional spread of each atom in the crystal — a combination of thermal vibration and static disorder — in units of Å². High B-factors mark flexible loops or poorly resolved regions; low B-factors mark the rigid, well-ordered core.

  · Predicted Aligned Error (PAE) is an AlphaFold confidence matrix: entry (i, j) is the expected error in the position of residue j, in ångströms, when the prediction is superimposed on the true structure at residue i. Low PAE within a block of residues means that block is internally rigid and well-predicted; high PAE between two blocks means their relative placement is uncertain even if each block individually is confident.

Place it in context: what it resembles, what it is annotated as, and how it looks.

  · Structural nearest neighbors (via Foldseek easy-search vs the PDB). Reported per hit: target PDB id, E-value, and alignment TM-score. A TM-score above ~0.5 is the conventional threshold for 'same fold'.

  · Functional annotations link the protein to curated databases. InterPro entries identify conserved domains and families by matching the sequence against member-database signatures (Pfam, PROSITE, CDD, …). Gene Ontology (GO) terms describe molecular function, biological process, and cellular component in a controlled vocabulary. CATH places the structure in a hierarchical fold classification (Class/Architecture/Topology/Homologous-superfamily). The organism is the source species.

  · The contact map is a bin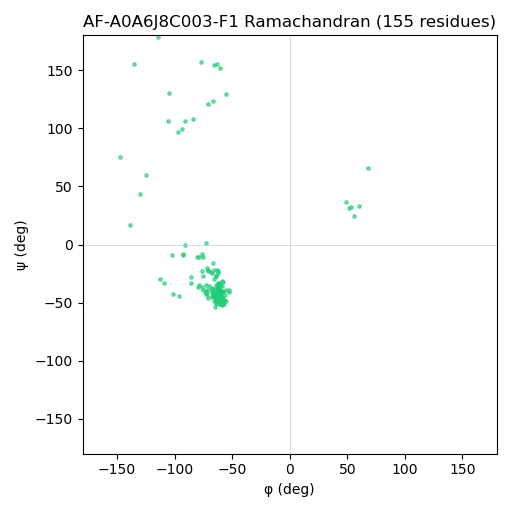ary N×N matrix image: pixel (i, j) is dark where Cα_i and Cα_j are within 8 Å and |i−j|>4. Because the |i−j|>4 filter removes local helical contacts, off-diagonal stripes parallel to the main diagonal indicate parallel β-sheets; stripes perpendicular to it indicate antiparallel β-sheets. The Ramachandran plot scatters every residue's (φ, ψ) pair against the sterically allowed regions. The PAE heatmap renders the predicted-aligned-error matrix.

  · Six rendered views show the 3D structure from the faces of a cube — i.e. along ±x, ±y, ±z. Rendering representation is drawn randomly per protein from cartoon (secondary-structure ribbons), sticks (backbone bonds), or molecular surface; coloring is either N→C rainbow (blue at the N-terminus through red at the C-terminus) or one color per chain.